Protein AF-A0A1X7SIV1-F1 (afdb_monomer)

Nearest PDB structures (foldseek):
  5k78-assembly3_C  TM=9.648E-01  e=2.245E-04  Entamoeba histolytica
  8dzk-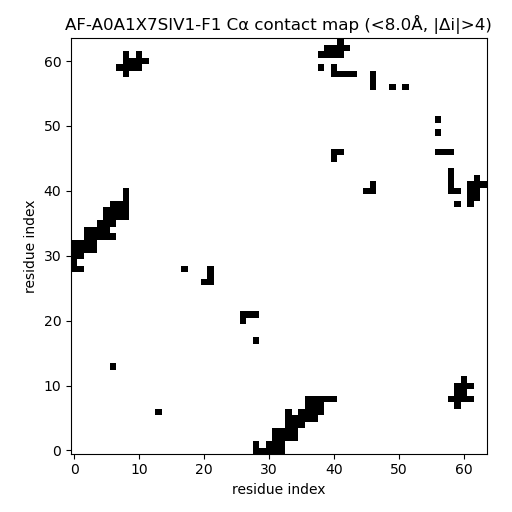assembly5_E  TM=9.666E-01  e=3.373E-04  Entamoeba histolytica
  4pei-assembly1_A  TM=9.663E-01  e=3.152E-04  Entamoeba histolytica
  5uki-assembly1_A  TM=9.768E-01  e=6.651E-04  Entamoeba histolytica

Foldseek 3Di:
DAEAEACLLAVVVVVVVQVVVCVVVVDDDPDYHYHDNNQQQQDVVSLVPDPDPPVSRDSHDNND

pLDDT: mean 96.49, std 1.72, range [86.38, 98.31]

Mean predicted aligned error: 2.53 Å

Sequence (64 aa):
IAIEGCCHGKLDLIYDKLLKLQEREGIKIDLLLCCGDFQAIRDQDDLNCMAVPDKYKEIGSFHK

Structure (mmCIF, N/CA/C/O backbone):
data_AF-A0A1X7SIV1-F1
#
_entry.id   AF-A0A1X7SIV1-F1
#
loop_
_atom_site.group_PDB
_atom_site.id
_atom_site.type_symbol
_atom_site.label_atom_id
_atom_site.label_alt_id
_atom_site.label_comp_id
_atom_site.label_asym_id
_atom_site.label_entity_id
_atom_site.label_seq_id
_atom_site.pdbx_PDB_ins_code
_atom_site.Cartn_x
_atom_site.Cartn_y
_atom_site.Cartn_z
_atom_site.occupancy
_atom_site.B_iso_or_equiv
_atom_site.auth_seq_id
_atom_site.auth_comp_id
_atom_site.auth_asym_id
_atom_site.auth_atom_id
_atom_site.pdbx_PDB_model_num
ATOM 1 N N . ILE A 1 1 ? -15.135 4.964 7.457 1.00 95.69 1 ILE A N 1
ATOM 2 C CA . ILE A 1 1 ? -14.443 4.696 6.170 1.00 95.69 1 ILE A CA 1
ATOM 3 C C . ILE A 1 1 ? -13.256 5.646 6.084 1.00 95.69 1 ILE A C 1
ATOM 5 O O . ILE A 1 1 ? -13.449 6.825 6.353 1.00 95.69 1 ILE A O 1
ATOM 9 N N . ALA A 1 2 ? -12.064 5.145 5.765 1.00 97.56 2 ALA A N 1
ATOM 10 C CA . ALA A 1 2 ? -10.867 5.940 5.501 1.00 97.56 2 ALA A CA 1
ATOM 11 C C . ALA A 1 2 ? -10.572 5.981 3.995 1.00 97.56 2 ALA A C 1
ATOM 13 O O . ALA A 1 2 ? -10.910 5.042 3.272 1.00 97.56 2 ALA A O 1
ATOM 14 N N . ILE A 1 3 ? -9.950 7.066 3.538 1.00 97.25 3 ILE A N 1
ATOM 15 C CA . ILE A 1 3 ? -9.567 7.272 2.139 1.00 97.25 3 ILE A CA 1
ATOM 16 C C . ILE A 1 3 ? -8.069 7.562 2.114 1.00 97.25 3 ILE A C 1
ATOM 18 O 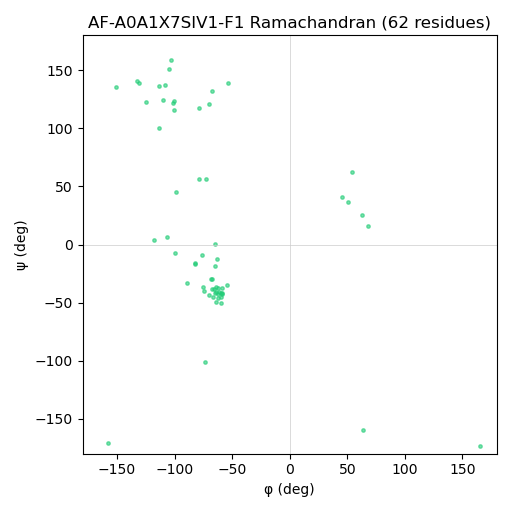O . ILE A 1 3 ? -7.618 8.493 2.777 1.00 97.25 3 ILE A O 1
ATOM 22 N N . GLU A 1 4 ? -7.321 6.758 1.367 1.00 97.44 4 GLU A N 1
ATOM 23 C CA . GLU A 1 4 ? -5.885 6.909 1.142 1.00 97.44 4 GLU A CA 1
ATOM 24 C C . GLU A 1 4 ? -5.637 7.235 -0.329 1.00 97.44 4 GLU A C 1
ATOM 26 O O . GLU A 1 4 ? -6.239 6.624 -1.213 1.00 97.44 4 GLU A O 1
ATOM 31 N N . GLY A 1 5 ? -4.743 8.191 -0.584 1.00 96.81 5 GLY A N 1
ATOM 32 C CA . GLY A 1 5 ? -4.357 8.581 -1.935 1.00 96.81 5 GLY A CA 1
ATOM 33 C C . GLY A 1 5 ? -3.468 7.518 -2.578 1.00 96.81 5 GLY A C 1
ATOM 34 O O . GLY A 1 5 ? -3.954 6.493 -3.060 1.00 96.81 5 GLY A O 1
ATOM 35 N N . CYS A 1 6 ? -2.161 7.780 -2.582 1.00 94.00 6 CYS A N 1
ATOM 36 C CA . CYS A 1 6 ? -1.152 6.903 -3.169 1.00 94.00 6 CYS A CA 1
ATOM 37 C C . CYS A 1 6 ? -0.433 6.091 -2.083 1.00 94.00 6 CYS A C 1
ATOM 39 O O . CYS A 1 6 ? 0.198 6.655 -1.191 1.00 94.00 6 CYS A O 1
ATOM 41 N N . CYS A 1 7 ? -0.482 4.761 -2.184 1.00 94.44 7 CYS A N 1
ATOM 42 C CA . CYS A 1 7 ? 0.128 3.866 -1.192 1.00 94.44 7 CYS A CA 1
ATOM 43 C C . CYS A 1 7 ? 1.663 3.809 -1.288 1.00 94.44 7 CYS A C 1
ATOM 45 O O . CYS A 1 7 ? 2.356 3.726 -0.273 1.00 94.44 7 CYS A O 1
ATOM 47 N N . HIS A 1 8 ? 2.197 3.797 -2.513 1.00 94.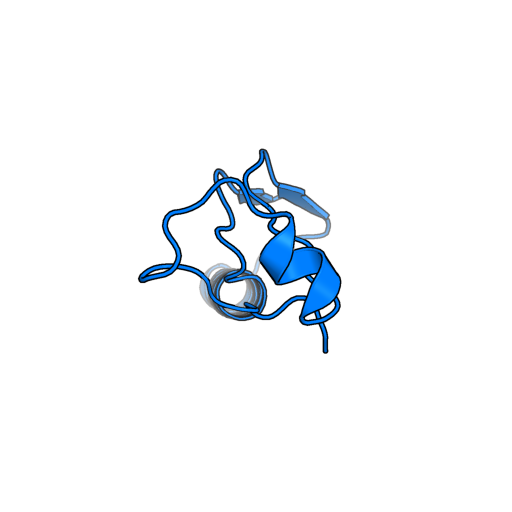94 8 HIS A N 1
ATOM 48 C CA . HIS A 1 8 ? 3.618 3.603 -2.819 1.00 94.94 8 HIS A CA 1
ATOM 49 C C . HIS A 1 8 ? 4.245 2.376 -2.131 1.00 94.94 8 HIS A C 1
ATOM 51 O O . HIS A 1 8 ? 5.389 2.406 -1.669 1.00 94.94 8 HIS A O 1
ATOM 57 N N . GLY A 1 9 ? 3.472 1.292 -2.011 1.00 94.31 9 GLY A N 1
ATOM 58 C CA . GLY A 1 9 ? 3.911 0.047 -1.378 1.00 94.31 9 GLY A CA 1
ATOM 59 C C . GLY A 1 9 ? 4.156 0.147 0.134 1.00 94.31 9 GLY A C 1
ATOM 60 O O . GLY A 1 9 ? 4.810 -0.736 0.691 1.00 94.31 9 GLY A O 1
ATOM 61 N N . LYS A 1 10 ? 3.666 1.197 0.814 1.00 96.31 10 LYS A N 1
ATOM 62 C CA . LYS A 1 10 ? 3.818 1.421 2.267 1.00 96.31 10 LYS A CA 1
ATOM 63 C C . LYS A 1 10 ? 2.569 0.992 3.055 1.00 96.31 10 LYS A C 1
ATOM 65 O O . LYS A 1 10 ? 2.111 1.704 3.949 1.00 96.31 10 LYS A O 1
ATOM 70 N N . LEU A 1 11 ? 2.033 -0.186 2.742 1.00 95.75 11 LEU A N 1
ATOM 71 C CA . LEU A 1 11 ? 0.779 -0.702 3.303 1.00 95.75 11 LEU A CA 1
ATOM 72 C C . LEU A 1 11 ? 0.825 -0.846 4.838 1.00 95.75 11 LEU A C 1
ATOM 74 O O . LEU A 1 11 ? -0.108 -0.422 5.516 1.00 95.75 11 LEU A O 1
ATOM 78 N N . ASP A 1 12 ? 1.933 -1.344 5.397 1.00 96.12 12 ASP A N 1
ATOM 79 C CA . ASP A 1 12 ? 2.092 -1.488 6.856 1.00 96.12 12 ASP A CA 1
ATOM 80 C C . ASP A 1 12 ? 2.021 -0.142 7.584 1.00 96.12 12 ASP A C 1
ATOM 82 O O . ASP A 1 12 ? 1.398 -0.023 8.637 1.00 96.12 12 ASP A O 1
ATOM 86 N N . LEU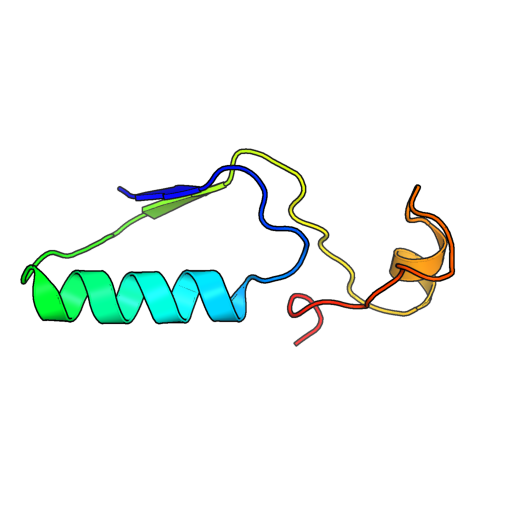 A 1 13 ? 2.642 0.892 7.005 1.00 97.06 13 LEU A N 1
ATOM 87 C CA . LEU A 1 13 ? 2.642 2.239 7.571 1.00 97.06 13 LEU A CA 1
ATOM 88 C C . LEU A 1 13 ? 1.231 2.835 7.573 1.00 97.06 13 LEU A C 1
ATOM 90 O O . LEU A 1 13 ? 0.863 3.539 8.513 1.00 97.06 13 LEU A O 1
ATOM 94 N N . ILE A 1 14 ? 0.448 2.570 6.525 1.00 97.31 14 ILE A N 1
ATOM 95 C CA . ILE A 1 14 ? -0.949 3.005 6.445 1.00 97.31 14 ILE 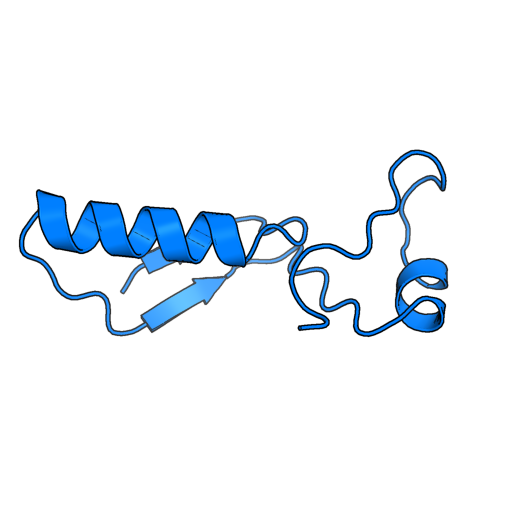A CA 1
ATOM 96 C C . ILE A 1 14 ? -1.761 2.322 7.546 1.00 97.31 14 ILE A C 1
ATOM 98 O O . ILE A 1 14 ? -2.431 3.012 8.313 1.00 97.31 14 ILE A O 1
ATOM 102 N N . TYR A 1 15 ? -1.657 0.999 7.693 1.00 96.94 15 TYR A N 1
ATOM 103 C CA . TYR A 1 15 ? -2.379 0.283 8.747 1.00 96.94 15 TYR A CA 1
ATOM 104 C C . TYR A 1 15 ? -1.972 0.724 10.160 1.00 96.94 15 TYR A C 1
ATOM 106 O O . TYR A 1 15 ? -2.852 0.963 10.985 1.00 96.94 15 TYR A O 1
ATOM 114 N N . ASP A 1 16 ? -0.679 0.923 10.431 1.00 98.00 16 ASP A N 1
ATOM 115 C CA . ASP A 1 16 ? -0.193 1.448 11.718 1.00 98.00 16 ASP A CA 1
ATOM 116 C C . ASP A 1 16 ? -0.777 2.838 12.031 1.00 98.00 16 ASP A C 1
ATOM 118 O O . ASP A 1 16 ? -1.253 3.096 13.140 1.00 98.00 16 ASP A O 1
ATOM 122 N N . LYS A 1 17 ? -0.834 3.732 11.034 1.00 97.56 17 LYS A N 1
ATOM 123 C CA . LYS A 1 17 ? -1.471 5.050 11.185 1.00 97.56 17 LYS A CA 1
ATOM 124 C C . LYS A 1 17 ? -2.970 4.948 11.452 1.00 97.56 17 LYS A C 1
ATOM 126 O O . LYS A 1 17 ? -3.480 5.702 12.279 1.00 97.56 17 LYS A O 1
ATOM 131 N N . LEU A 1 18 ? -3.673 4.038 10.777 1.00 97.88 18 LEU A N 1
ATOM 132 C CA . LEU A 1 18 ? -5.106 3.831 10.989 1.00 97.88 18 LEU A CA 1
ATOM 133 C C . LEU A 1 18 ? -5.390 3.305 12.398 1.00 97.88 18 LEU A C 1
ATOM 135 O O . LEU A 1 18 ? -6.308 3.804 13.042 1.00 97.88 18 LEU A O 1
ATOM 139 N N . LEU A 1 19 ? -4.590 2.366 12.908 1.00 97.94 19 LEU A N 1
ATOM 140 C CA . LEU A 1 19 ? -4.721 1.866 14.281 1.00 97.94 19 LEU A CA 1
ATOM 141 C C . LEU A 1 19 ? -4.543 2.992 15.304 1.00 97.94 19 LEU A C 1
ATOM 143 O O . LEU A 1 19 ? -5.434 3.222 16.120 1.00 97.94 19 LEU A O 1
ATOM 147 N N . LYS A 1 20 ? -3.465 3.773 15.182 1.00 98.31 20 LYS A N 1
ATOM 148 C CA . LYS A 1 20 ? -3.208 4.937 16.049 1.00 98.31 20 LYS A CA 1
ATOM 149 C C . LYS A 1 20 ? -4.320 5.980 15.976 1.00 98.31 20 LYS A C 1
ATOM 151 O O . LYS A 1 20 ? -4.659 6.601 16.979 1.00 98.31 20 LYS A O 1
ATOM 156 N N . LEU A 1 21 ? -4.889 6.197 14.790 1.00 98.00 21 LEU A N 1
ATOM 157 C CA . LEU A 1 21 ? -6.007 7.116 14.603 1.00 98.00 21 LEU A CA 1
ATOM 158 C C . LEU A 1 21 ? -7.276 6.612 15.301 1.00 98.00 21 LEU A C 1
ATOM 160 O O . LEU A 1 21 ? -7.936 7.397 15.977 1.00 98.00 21 LEU A O 1
ATOM 164 N N . GLN A 1 22 ? -7.595 5.323 15.160 1.00 98.25 22 GLN A N 1
ATOM 165 C CA . GLN A 1 22 ? -8.737 4.700 15.834 1.00 98.25 22 GLN A CA 1
ATOM 166 C C . GLN A 1 22 ? -8.615 4.801 17.356 1.00 98.25 22 GLN A C 1
ATOM 168 O O . GLN A 1 22 ? -9.572 5.201 18.010 1.00 98.25 22 GLN A O 1
ATOM 173 N N . GLU A 1 23 ? -7.436 4.506 17.911 1.00 98.31 23 GLU A N 1
ATOM 174 C CA . GLU A 1 23 ? -7.168 4.619 19.351 1.00 98.31 23 GLU A CA 1
ATOM 175 C C . GLU A 1 23 ? -7.312 6.060 19.847 1.00 98.31 23 GLU A C 1
ATOM 177 O O . GLU A 1 23 ? -7.965 6.309 20.859 1.00 98.31 23 GLU A O 1
ATOM 182 N N . ARG A 1 24 ? -6.728 7.019 19.119 1.00 98.31 24 ARG A N 1
ATOM 183 C CA . ARG A 1 24 ? -6.715 8.435 19.505 1.00 98.31 24 ARG A CA 1
ATOM 184 C C . ARG A 1 24 ? -8.100 9.076 19.468 1.00 98.31 24 ARG A C 1
ATOM 186 O O . ARG A 1 24 ? -8.392 9.914 20.313 1.00 98.31 24 ARG A O 1
ATOM 193 N N . GLU A 1 25 ? -8.922 8.719 18.486 1.00 97.81 25 GLU A N 1
ATOM 194 C CA . GLU A 1 25 ? -10.240 9.334 18.265 1.00 97.81 25 GLU A CA 1
ATOM 195 C C . GLU A 1 25 ? -11.397 8.492 18.827 1.00 97.81 25 GLU A C 1
ATOM 197 O O . GLU A 1 25 ? -12.545 8.928 18.805 1.00 97.81 25 GLU A O 1
ATOM 202 N N . GLY A 1 26 ? -11.127 7.272 19.305 1.00 97.75 26 GLY A N 1
ATOM 203 C CA . GLY A 1 26 ? -12.163 6.344 19.763 1.00 97.75 26 GLY A CA 1
ATOM 204 C C . GLY A 1 26 ? -13.137 5.924 18.656 1.00 97.75 26 GLY A C 1
ATOM 205 O O . GLY A 1 26 ? -14.287 5.590 18.937 1.00 97.75 26 GLY A O 1
ATOM 206 N N . ILE A 1 27 ? -12.699 5.968 17.394 1.00 97.88 27 ILE A N 1
ATOM 207 C CA . ILE A 1 27 ? -13.512 5.610 16.226 1.00 97.88 27 ILE A CA 1
ATOM 208 C C . ILE A 1 27 ? -13.134 4.232 15.694 1.00 97.88 27 ILE A C 1
ATOM 210 O O . ILE A 1 27 ? -12.012 3.763 15.868 1.00 97.88 27 ILE A O 1
ATOM 214 N N . LYS A 1 28 ? -14.059 3.619 14.954 1.00 97.75 28 LYS A N 1
ATOM 215 C CA . LYS A 1 28 ? -13.806 2.412 14.169 1.00 97.75 28 LYS A CA 1
ATOM 216 C C . LYS A 1 28 ? -13.791 2.742 12.677 1.00 97.75 28 LYS A C 1
ATOM 218 O O . LYS A 1 28 ? -14.631 3.491 12.178 1.00 97.75 28 LYS A O 1
ATOM 223 N N . ILE A 1 29 ? -12.831 2.178 11.959 1.00 98.19 29 ILE A N 1
ATOM 224 C CA . ILE A 1 29 ? -12.655 2.294 10.515 1.00 98.19 29 ILE A CA 1
ATOM 225 C C . ILE A 1 29 ? -12.902 0.910 9.916 1.00 98.19 29 ILE A C 1
ATOM 227 O O . ILE A 1 29 ? -12.037 0.044 9.943 1.00 98.19 29 ILE A O 1
ATOM 231 N N . ASP A 1 30 ? -14.096 0.703 9.363 1.00 97.94 30 ASP A N 1
ATOM 232 C CA . ASP A 1 30 ? -14.490 -0.600 8.800 1.00 97.94 30 ASP A CA 1
ATOM 233 C C . ASP A 1 30 ? -13.984 -0.847 7.369 1.00 97.94 30 ASP A C 1
ATOM 235 O O . ASP A 1 30 ? -14.015 -1.975 6.887 1.00 97.94 30 ASP A O 1
ATOM 239 N N . LEU A 1 31 ? -13.551 0.205 6.670 1.00 97.56 31 LEU A N 1
ATOM 240 C CA . LEU A 1 31 ? -13.141 0.143 5.267 1.00 97.56 31 LEU A CA 1
ATOM 241 C C . LEU A 1 31 ? -12.084 1.206 4.968 1.00 97.56 31 LEU A C 1
ATOM 243 O O . LEU A 1 31 ? -12.259 2.366 5.356 1.00 97.56 31 LEU A O 1
ATOM 247 N N . LEU A 1 32 ? -11.043 0.808 4.236 1.00 97.44 32 LEU A N 1
ATOM 248 C CA . LEU A 1 32 ? -10.053 1.684 3.615 1.00 97.44 32 LEU A CA 1
ATOM 249 C C . LEU A 1 32 ? -10.244 1.655 2.095 1.00 97.44 32 LEU A C 1
ATOM 251 O O . LEU A 1 32 ? -10.198 0.588 1.486 1.00 97.44 32 LEU A O 1
ATOM 255 N N . LEU A 1 33 ? -10.427 2.824 1.490 1.00 97.88 33 LEU A N 1
ATOM 256 C CA . LEU A 1 33 ? -10.423 3.004 0.041 1.00 97.88 33 LEU A CA 1
ATOM 257 C C . LEU A 1 33 ? -9.064 3.571 -0.377 1.00 97.88 33 LEU A C 1
ATOM 259 O O . LEU A 1 33 ? -8.725 4.679 0.026 1.00 97.88 33 LEU A O 1
ATOM 263 N N . CYS A 1 34 ? -8.293 2.816 -1.160 1.00 96.88 34 CYS A N 1
ATOM 264 C CA . CYS A 1 34 ? -7.013 3.263 -1.711 1.00 96.88 34 CYS A CA 1
ATOM 265 C C . CYS A 1 34 ? -7.200 3.693 -3.169 1.00 96.88 34 CYS A C 1
ATOM 267 O O . CYS A 1 34 ? -7.699 2.916 -3.985 1.00 96.88 34 CYS A O 1
ATOM 269 N N . CYS A 1 35 ? -6.829 4.932 -3.485 1.00 96.94 35 CYS A N 1
ATOM 270 C CA . CYS A 1 35 ? -7.110 5.551 -4.778 1.00 96.94 35 CYS A CA 1
ATOM 271 C C . CYS A 1 35 ? -6.113 5.185 -5.884 1.00 96.94 35 CYS A C 1
ATOM 273 O O . CYS A 1 35 ? -6.431 5.385 -7.055 1.00 96.94 35 CYS A O 1
ATOM 275 N N . GLY A 1 36 ? -4.931 4.660 -5.558 1.00 95.50 36 GLY A N 1
ATOM 276 C CA . GLY A 1 36 ? -3.949 4.292 -6.574 1.00 95.50 36 GLY A CA 1
ATOM 277 C C . GLY A 1 36 ? -2.550 4.047 -6.028 1.00 95.50 36 GLY A C 1
ATOM 278 O O . GLY A 1 36 ? -2.329 3.999 -4.817 1.00 95.50 36 GLY A O 1
ATOM 279 N N . ASP A 1 37 ? -1.609 3.840 -6.953 1.00 94.94 37 ASP A N 1
ATOM 280 C CA . ASP A 1 37 ? -0.197 3.548 -6.676 1.00 94.94 37 ASP A CA 1
ATOM 281 C C . ASP A 1 37 ? -0.010 2.500 -5.573 1.00 94.94 37 ASP A C 1
ATOM 283 O O . ASP A 1 37 ? 0.845 2.615 -4.696 1.00 94.94 37 ASP A O 1
ATOM 287 N N . PHE A 1 38 ? -0.856 1.465 -5.605 1.00 95.88 38 PHE A N 1
ATOM 288 C CA . PHE A 1 38 ? -0.895 0.443 -4.566 1.00 95.88 38 PHE A CA 1
ATOM 289 C C . PHE A 1 38 ? 0.416 -0.355 -4.496 1.00 95.88 38 PHE A C 1
ATOM 291 O O . PHE A 1 38 ? 0.882 -0.669 -3.404 1.00 95.88 38 PHE A O 1
ATOM 298 N N . GLN A 1 39 ? 1.034 -0.615 -5.659 1.00 96.06 39 GLN A N 1
ATOM 299 C CA . GLN A 1 39 ? 2.274 -1.387 -5.812 1.00 96.06 39 GLN A CA 1
ATOM 300 C C . GLN A 1 39 ? 2.183 -2.785 -5.162 1.00 96.06 39 GLN A C 1
ATOM 302 O O . GLN A 1 39 ? 2.925 -3.106 -4.236 1.00 96.06 39 GLN A O 1
ATOM 307 N N . ALA A 1 40 ? 1.269 -3.624 -5.671 1.00 96.56 40 ALA A N 1
ATOM 308 C CA . ALA A 1 40 ? 1.050 -5.015 -5.244 1.00 96.56 40 ALA A CA 1
ATOM 309 C C . ALA A 1 40 ? 2.174 -5.972 -5.698 1.00 96.56 40 ALA A C 1
ATOM 311 O O . ALA A 1 40 ? 1.924 -6.944 -6.407 1.00 96.56 40 ALA A O 1
ATOM 312 N N . ILE A 1 41 ? 3.419 -5.681 -5.334 1.00 97.25 41 ILE A N 1
ATOM 313 C CA . ILE A 1 41 ? 4.585 -6.471 -5.739 1.00 97.25 41 ILE A CA 1
ATOM 314 C C . ILE A 1 41 ? 4.663 -7.727 -4.865 1.00 97.25 41 ILE A C 1
ATOM 316 O O . ILE A 1 41 ? 4.815 -7.611 -3.648 1.00 97.25 41 ILE A O 1
ATOM 320 N N . ARG A 1 42 ? 4.552 -8.915 -5.470 1.00 97.00 42 ARG A N 1
ATOM 321 C CA . ARG A 1 42 ? 4.637 -10.215 -4.776 1.00 97.00 42 ARG A CA 1
ATOM 322 C C . ARG A 1 42 ? 6.066 -10.738 -4.704 1.00 97.00 42 ARG A C 1
ATOM 324 O O . ARG A 1 42 ? 6.425 -11.405 -3.741 1.00 97.00 42 ARG A O 1
ATOM 331 N N . ASP A 1 43 ? 6.871 -10.443 -5.717 1.00 96.31 43 ASP A N 1
ATOM 332 C CA . ASP A 1 43 ? 8.220 -10.976 -5.877 1.00 96.31 43 ASP A CA 1
ATOM 333 C C . ASP A 1 43 ? 9.083 -10.080 -6.787 1.00 96.31 43 ASP A C 1
ATOM 335 O O . ASP A 1 43 ? 8.725 -8.950 -7.134 1.00 96.31 43 ASP A O 1
ATOM 339 N N . GLN A 1 44 ? 10.268 -10.579 -7.144 1.00 96.12 44 GLN A N 1
ATOM 340 C CA . GLN A 1 44 ? 11.211 -9.863 -7.994 1.00 96.12 44 GLN A CA 1
ATOM 341 C C . GLN A 1 44 ? 10.715 -9.708 -9.440 1.00 96.12 44 GLN A C 1
ATOM 343 O O . GLN A 1 44 ? 11.066 -8.718 -10.084 1.00 96.12 44 GLN A O 1
ATOM 348 N N . ASP A 1 45 ? 9.905 -10.637 -9.950 1.00 97.00 45 ASP A N 1
ATOM 349 C CA . ASP A 1 45 ? 9.388 -10.567 -11.317 1.00 97.00 45 ASP A CA 1
ATOM 350 C C . ASP A 1 45 ? 8.364 -9.433 -11.432 1.00 97.00 45 ASP A C 1
ATOM 352 O O . ASP A 1 45 ? 8.474 -8.595 -12.330 1.00 97.00 45 ASP A O 1
ATOM 356 N N . ASP A 1 46 ? 7.466 -9.304 -10.451 1.00 97.38 46 ASP A N 1
ATOM 357 C CA . ASP A 1 46 ? 6.571 -8.147 -10.345 1.00 97.38 46 ASP A CA 1
ATOM 358 C C . ASP A 1 46 ? 7.351 -6.827 -10.221 1.00 97.38 46 ASP A C 1
ATOM 360 O O . ASP A 1 46 ? 7.005 -5.828 -10.862 1.00 97.38 46 ASP A O 1
ATOM 364 N N . LEU A 1 47 ? 8.425 -6.808 -9.419 1.00 96.88 47 LEU A N 1
ATOM 365 C CA . LEU A 1 47 ? 9.254 -5.615 -9.228 1.00 96.88 47 LEU A CA 1
ATOM 366 C C . LEU A 1 47 ? 9.912 -5.172 -10.543 1.00 96.88 47 LEU A C 1
ATOM 368 O O . LEU A 1 47 ? 10.020 -3.975 -10.827 1.00 96.88 47 LEU A O 1
ATOM 372 N N . ASN A 1 48 ? 10.324 -6.135 -11.367 1.00 96.31 48 ASN A N 1
ATOM 373 C CA . ASN A 1 48 ? 10.942 -5.881 -12.664 1.00 96.31 48 ASN A CA 1
ATOM 374 C C . ASN A 1 48 ? 9.956 -5.267 -13.668 1.00 96.31 48 ASN A C 1
ATOM 376 O O . ASN A 1 48 ? 10.377 -4.462 -14.501 1.00 96.31 48 ASN A O 1
ATOM 380 N N . CYS A 1 49 ? 8.660 -5.570 -13.550 1.00 95.94 49 CYS A N 1
ATOM 381 C CA . CYS A 1 49 ? 7.597 -4.998 -14.379 1.00 95.94 49 CYS A CA 1
ATOM 382 C C . CYS A 1 49 ? 7.210 -3.555 -14.005 1.00 95.94 49 CYS A C 1
ATOM 384 O O . CYS A 1 49 ? 6.457 -2.919 -14.745 1.00 95.94 49 CYS A O 1
ATOM 386 N N . MET A 1 50 ? 7.703 -3.013 -12.886 1.00 96.06 50 MET A N 1
ATOM 387 C CA . MET A 1 50 ? 7.369 -1.649 -12.473 1.00 96.06 50 MET A CA 1
ATOM 388 C C . MET A 1 50 ? 7.953 -0.588 -13.410 1.00 96.06 50 MET A C 1
ATOM 390 O O . MET A 1 50 ? 9.159 -0.549 -13.665 1.00 96.06 50 MET A O 1
ATOM 394 N N . ALA A 1 51 ? 7.107 0.363 -13.8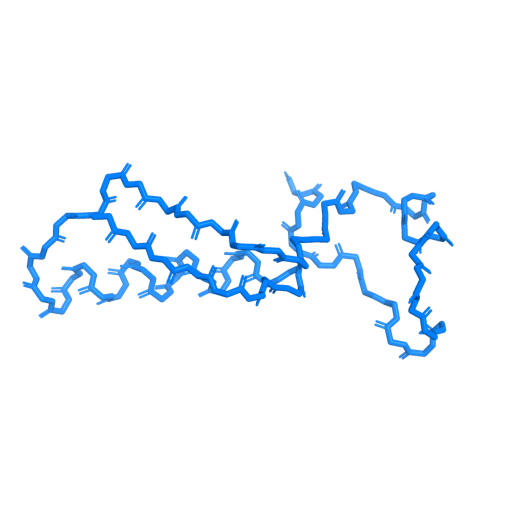11 1.00 95.50 51 ALA A N 1
ATOM 395 C CA . ALA A 1 51 ? 7.492 1.567 -14.547 1.00 95.50 51 ALA A CA 1
ATOM 396 C C . ALA A 1 51 ? 8.093 2.644 -13.616 1.00 95.50 51 ALA A C 1
ATOM 398 O O . ALA A 1 51 ? 7.609 3.771 -13.535 1.00 95.50 51 ALA A O 1
ATOM 399 N N . VAL A 1 52 ? 9.149 2.282 -12.886 1.00 94.88 52 VAL A N 1
ATOM 400 C CA . VAL A 1 52 ? 9.882 3.140 -11.943 1.00 94.88 52 VAL A CA 1
ATOM 401 C C . VAL A 1 52 ? 11.381 2.984 -12.226 1.00 94.88 52 VAL A C 1
ATOM 403 O O . VAL A 1 52 ? 11.814 1.864 -12.503 1.00 94.88 52 VAL A O 1
ATOM 406 N N . PRO A 1 53 ? 12.201 4.055 -12.172 1.00 97.06 53 PR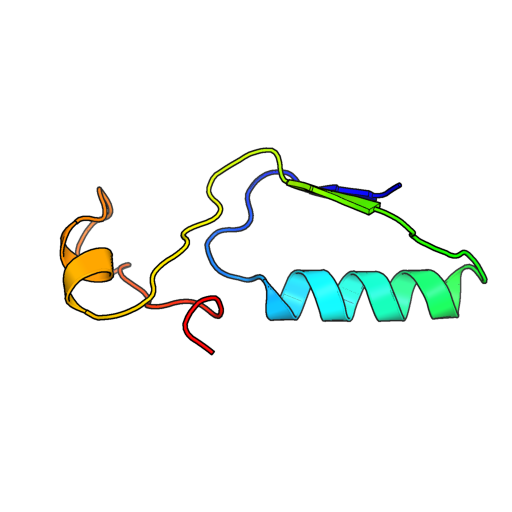O A N 1
ATOM 407 C CA . PRO A 1 53 ? 13.649 3.927 -12.337 1.00 97.06 53 PRO A CA 1
ATOM 408 C C . PRO A 1 53 ? 14.245 2.903 -11.366 1.00 97.06 53 PRO A C 1
ATOM 410 O O . PRO A 1 53 ? 13.901 2.916 -10.187 1.00 97.06 53 PRO A O 1
ATOM 413 N N . ASP A 1 54 ? 15.185 2.075 -11.831 1.00 96.06 54 ASP A N 1
ATOM 414 C CA . ASP A 1 54 ? 15.699 0.938 -11.049 1.00 96.06 54 ASP A CA 1
ATOM 415 C C . ASP A 1 54 ? 16.235 1.336 -9.667 1.00 96.06 54 ASP A C 1
ATOM 417 O O . ASP A 1 54 ? 16.017 0.630 -8.689 1.00 96.06 54 ASP A O 1
ATOM 421 N N . LYS A 1 55 ? 16.846 2.522 -9.551 1.00 97.25 55 LYS A N 1
ATOM 422 C CA . LYS A 1 55 ? 17.345 3.065 -8.274 1.00 97.25 55 LYS A CA 1
ATOM 423 C C . LYS A 1 55 ? 16.265 3.347 -7.214 1.00 97.25 55 LYS A C 1
ATOM 425 O O . LYS A 1 55 ? 16.620 3.635 -6.077 1.00 97.25 55 LYS A O 1
ATOM 430 N N . TYR A 1 56 ? 14.983 3.324 -7.583 1.00 95.56 56 TYR A N 1
ATOM 431 C CA . TYR A 1 56 ? 13.836 3.546 -6.693 1.00 95.56 56 TYR A CA 1
ATOM 432 C C . TYR A 1 56 ? 12.907 2.327 -6.603 1.00 95.56 56 TYR A C 1
ATOM 434 O O . TYR A 1 56 ? 11.852 2.410 -5.975 1.00 95.56 56 TYR A O 1
ATOM 442 N N . LYS A 1 57 ? 13.256 1.205 -7.245 1.00 96.12 57 LYS A N 1
ATOM 443 C CA . LYS A 1 57 ? 12.476 -0.029 -7.143 1.00 96.12 57 LYS A CA 1
ATOM 444 C C . LYS A 1 57 ? 12.636 -0.613 -5.741 1.00 96.12 57 LYS A C 1
ATOM 446 O O . LYS A 1 57 ? 13.734 -0.956 -5.317 1.00 96.12 57 LYS A O 1
ATOM 451 N N . GLU A 1 58 ? 11.518 -0.757 -5.043 1.00 95.50 58 GLU A N 1
ATOM 452 C CA . GLU A 1 58 ? 11.429 -1.394 -3.731 1.00 95.50 58 GLU A CA 1
ATOM 453 C C . GLU A 1 58 ? 10.284 -2.408 -3.749 1.00 95.50 58 GLU A C 1
ATOM 455 O O . GLU A 1 58 ? 9.211 -2.101 -4.263 1.00 95.50 58 GLU A O 1
ATOM 460 N N . ILE A 1 59 ? 10.480 -3.585 -3.142 1.00 95.31 59 ILE A N 1
ATOM 461 C CA . ILE A 1 59 ? 9.446 -4.635 -3.047 1.00 95.31 59 ILE A CA 1
ATOM 462 C C . ILE A 1 59 ? 8.229 -4.206 -2.199 1.00 95.31 59 ILE A C 1
ATOM 464 O O . ILE A 1 59 ? 7.153 -4.790 -2.290 1.00 95.31 59 ILE A O 1
ATOM 468 N N . GLY A 1 60 ? 8.383 -3.167 -1.370 1.00 95.38 60 GLY A N 1
ATOM 469 C CA . GLY A 1 60 ? 7.322 -2.665 -0.499 1.00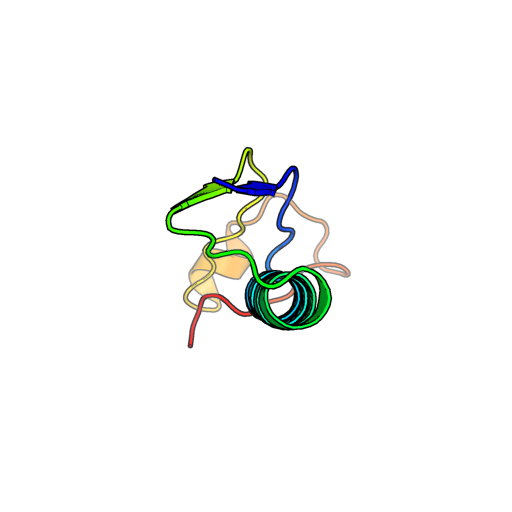 95.38 60 GLY A CA 1
ATOM 470 C C . GLY A 1 60 ? 6.876 -3.690 0.546 1.00 95.38 60 GLY A C 1
ATOM 471 O O . GLY A 1 60 ? 7.609 -4.618 0.885 1.00 95.38 60 GLY A O 1
ATOM 472 N N . SER A 1 61 ? 5.676 -3.510 1.094 1.00 96.69 61 SER A N 1
ATOM 473 C CA . SER A 1 61 ? 5.145 -4.363 2.165 1.00 96.69 61 SER A CA 1
ATOM 474 C C . SER A 1 61 ? 4.040 -5.331 1.726 1.00 96.69 61 SER A C 1
ATOM 476 O O . SER A 1 61 ? 3.454 -5.977 2.584 1.00 96.69 61 SER A O 1
ATOM 478 N N . PHE A 1 62 ? 3.730 -5.429 0.428 1.00 96.56 62 PHE A N 1
ATOM 479 C CA . PHE A 1 62 ? 2.623 -6.266 -0.058 1.00 96.56 62 PHE A CA 1
ATOM 480 C C . PHE A 1 62 ? 2.926 -7.773 -0.062 1.00 96.56 62 PHE A C 1
ATOM 482 O O . PHE A 1 62 ? 2.042 -8.559 0.240 1.00 96.56 62 PHE A O 1
ATOM 489 N N . HIS A 1 63 ? 4.158 -8.175 -0.380 1.00 93.31 63 HIS A N 1
ATOM 490 C CA . HIS A 1 63 ? 4.585 -9.573 -0.565 1.00 93.31 63 HIS A CA 1
ATOM 491 C C . HIS A 1 63 ? 4.525 -10.488 0.680 1.00 93.31 63 HIS A C 1
ATOM 493 O O . HIS A 1 63 ? 4.965 -11.635 0.603 1.00 93.31 63 HIS A O 1
ATOM 499 N N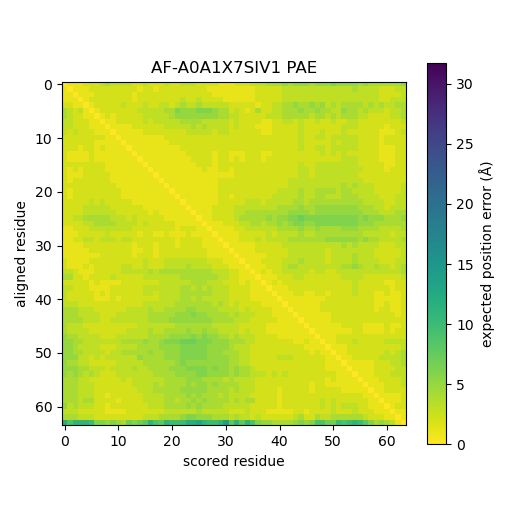 . LYS A 1 64 ? 4.096 -9.970 1.832 1.00 86.38 64 LYS A N 1
ATOM 500 C CA . LYS A 1 64 ? 4.172 -10.650 3.131 1.00 86.38 64 LYS A CA 1
ATOM 501 C C . LYS A 1 64 ? 3.070 -11.683 3.334 1.00 86.38 64 LYS A C 1
ATOM 503 O O . LYS A 1 64 ? 1.942 -11.451 2.849 1.00 86.38 64 LYS A O 1
#

Secondary structure (DSSP, 8-state):
-EEEEE-TT-HHHHHHHHHHHHHHHT-----EEEEE------SHHHHHT-SS-GGG---TTTT-

Organism: Amphimedon queenslandica (NCBI:txid400682)

Radius of gyration: 13.78 Å; Cα contacts (8 Å, |Δi|>4): 78; chains: 1; bounding box: 32×20×34 Å

Solvent-accessible surface area (backbone atoms only — not comparable to full-atom values): 3921 Å² total; per-residue (Å²): 104,46,79,44,60,71,46,76,14,43,54,62,62,52,52,54,51,49,53,56,48,25,68,75,68,74,49,84,71,89,43,77,47,71,73,38,59,55,50,83,21,66,50,71,69,51,49,68,69,47,97,56,64,75,98,72,64,70,59,54,55,54,54,115